Protein AF-A0A382Y9L3-F1 (afdb_monomer_lite)

Radius of gyration: 17.14 Å; chains: 1; bounding box: 40×21×46 Å

Sequence (67 aa):
MTKPLLEIAKAVVQTEADSILMLKDRINQTFNDACQLMLSCQGKVILIGMGKSGHIAKKIAATLAST

Structure (mmCIF, N/CA/C/O backbone):
data_AF-A0A382Y9L3-F1
#
_entry.id   AF-A0A382Y9L3-F1
#
loop_
_atom_site.group_PDB
_atom_site.id
_atom_site.type_symbol
_atom_site.label_atom_id
_atom_site.label_alt_id
_atom_site.label_comp_id
_atom_site.label_asym_id
_atom_site.label_entity_id
_atom_site.label_seq_id
_atom_site.pdbx_PDB_ins_code
_atom_site.Cartn_x
_atom_site.Cartn_y
_atom_site.Cartn_z
_atom_site.occupancy
_atom_site.B_iso_or_equiv
_atom_site.auth_seq_id
_atom_site.auth_comp_id
_atom_site.auth_asym_id
_atom_site.auth_atom_id
_atom_site.pdbx_PDB_model_num
ATOM 1 N N . MET A 1 1 ? 22.447 -11.058 -24.562 1.00 52.31 1 MET A N 1
ATOM 2 C CA . MET A 1 1 ? 22.455 -9.588 -24.721 1.00 52.31 1 MET A CA 1
ATOM 3 C C . MET A 1 1 ? 21.892 -8.971 -23.451 1.00 52.31 1 MET A C 1
ATOM 5 O O . MET A 1 1 ? 20.757 -9.266 -23.100 1.00 52.31 1 MET A O 1
ATOM 9 N N . THR A 1 2 ? 22.689 -8.200 -22.718 1.00 66.19 2 THR A N 1
ATOM 10 C CA . THR A 1 2 ? 22.238 -7.430 -21.551 1.00 66.19 2 THR A CA 1
ATOM 11 C C . THR A 1 2 ? 21.304 -6.318 -22.030 1.00 66.19 2 THR A C 1
ATOM 13 O O . THR A 1 2 ? 21.692 -5.508 -22.868 1.00 66.19 2 THR A O 1
ATOM 16 N N . LYS A 1 3 ? 20.053 -6.289 -21.548 1.00 71.44 3 LYS A N 1
ATOM 17 C CA . LYS A 1 3 ? 19.160 -5.149 -21.805 1.00 71.44 3 LYS A CA 1
ATOM 18 C C . LYS A 1 3 ? 19.828 -3.870 -21.264 1.00 71.44 3 LYS A C 1
ATOM 20 O O . LYS A 1 3 ? 20.379 -3.930 -20.162 1.00 71.44 3 LYS A O 1
ATOM 25 N N . PRO A 1 4 ? 19.794 -2.735 -21.988 1.00 90.44 4 PRO A N 1
ATOM 26 C CA . PRO A 1 4 ? 20.330 -1.474 -21.481 1.00 90.44 4 PRO A CA 1
ATOM 27 C C . PRO A 1 4 ? 19.675 -1.109 -20.143 1.00 90.44 4 PRO A C 1
ATOM 29 O O . PRO A 1 4 ? 18.463 -1.266 -19.995 1.00 90.44 4 PRO A O 1
ATOM 32 N N . LEU A 1 5 ? 20.448 -0.598 -19.178 1.00 96.00 5 LEU A N 1
ATOM 33 C CA . LEU A 1 5 ? 19.938 -0.254 -17.839 1.00 96.00 5 LEU A CA 1
ATOM 34 C C . LEU A 1 5 ? 18.739 0.709 -17.890 1.00 96.00 5 LEU A C 1
ATOM 36 O O . LEU A 1 5 ? 17.827 0.588 -17.078 1.00 96.00 5 LEU A O 1
ATOM 40 N N . LEU A 1 6 ? 18.703 1.608 -18.880 1.00 96.56 6 LEU A N 1
ATOM 41 C CA . LEU A 1 6 ? 17.574 2.515 -19.111 1.00 96.56 6 LEU A CA 1
ATOM 42 C C . LEU A 1 6 ? 16.273 1.768 -19.427 1.00 96.56 6 LEU A C 1
ATOM 44 O O . LEU A 1 6 ? 15.216 2.142 -18.930 1.00 96.56 6 LEU A O 1
ATOM 48 N N . GLU A 1 7 ? 16.342 0.693 -20.209 1.00 96.62 7 GLU A N 1
ATOM 49 C CA . GLU A 1 7 ? 15.166 -0.108 -20.557 1.00 96.62 7 GLU A CA 1
ATOM 50 C C . GLU A 1 7 ? 14.695 -0.954 -19.372 1.00 96.62 7 GLU A C 1
ATOM 52 O O . GLU A 1 7 ? 13.496 -1.123 -19.170 1.00 96.62 7 GLU A O 1
ATOM 57 N N . ILE A 1 8 ? 15.625 -1.427 -18.533 1.00 96.56 8 ILE A N 1
ATOM 58 C CA . ILE A 1 8 ? 15.285 -2.112 -17.278 1.00 96.56 8 ILE A CA 1
ATOM 59 C C . ILE A 1 8 ? 14.582 -1.146 -16.320 1.00 96.56 8 ILE A C 1
ATOM 61 O O . ILE A 1 8 ? 13.529 -1.484 -15.789 1.00 96.56 8 ILE A O 1
ATOM 65 N N . ALA A 1 9 ? 15.122 0.061 -16.130 1.00 97.25 9 ALA A N 1
ATOM 66 C CA . ALA A 1 9 ? 14.528 1.064 -15.251 1.00 97.25 9 ALA A CA 1
ATOM 67 C C . ALA A 1 9 ? 13.106 1.443 -15.696 1.00 97.25 9 ALA A C 1
ATOM 69 O O . ALA A 1 9 ? 12.184 1.422 -14.881 1.00 97.25 9 ALA A O 1
ATOM 70 N N . LYS A 1 10 ? 12.905 1.705 -16.997 1.00 97.50 10 LYS A N 1
ATOM 71 C CA . LYS A 1 10 ? 11.572 1.968 -17.565 1.00 97.50 10 LYS A CA 1
ATOM 72 C C . LYS A 1 10 ? 10.616 0.797 -17.341 1.00 97.50 10 LYS A C 1
ATOM 74 O O . LYS A 1 10 ? 9.481 1.015 -16.931 1.00 97.50 10 LYS A O 1
ATOM 79 N N . ALA A 1 11 ? 11.073 -0.436 -17.568 1.00 97.56 11 ALA A N 1
ATOM 80 C CA . ALA A 1 11 ? 10.246 -1.626 -17.387 1.00 97.56 11 ALA A CA 1
ATOM 81 C C . ALA A 1 11 ? 9.831 -1.840 -15.922 1.00 97.56 11 ALA A C 1
ATOM 83 O O . ALA A 1 11 ? 8.688 -2.218 -15.668 1.00 97.56 11 ALA A O 1
ATOM 84 N N . VAL A 1 12 ? 10.727 -1.580 -14.961 1.00 97.88 12 VAL A N 1
ATOM 85 C CA . VAL A 1 12 ? 10.408 -1.659 -13.525 1.00 97.88 12 VAL A CA 1
ATOM 86 C C . VAL A 1 12 ? 9.330 -0.643 -13.164 1.00 97.88 12 VAL A C 1
ATOM 88 O O . VAL A 1 12 ? 8.304 -1.033 -12.614 1.00 97.88 12 VAL A O 1
ATOM 91 N N . VAL A 1 13 ? 9.509 0.627 -13.545 1.00 98.38 13 VAL A N 1
ATOM 92 C CA . VAL A 1 13 ? 8.521 1.684 -13.263 1.00 98.38 13 VAL A CA 1
ATOM 93 C C . VAL A 1 13 ? 7.169 1.366 -13.9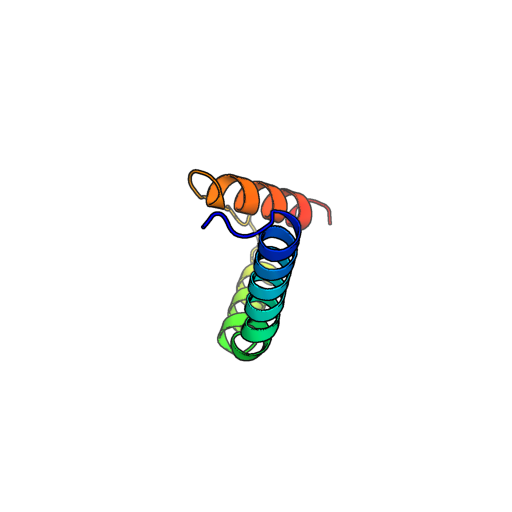04 1.00 98.38 13 VAL A C 1
ATOM 95 O O . VAL A 1 13 ? 6.140 1.508 -13.249 1.00 98.38 13 VAL A O 1
ATOM 98 N N . GLN A 1 14 ? 7.156 0.881 -15.150 1.00 98.44 14 GLN A N 1
ATOM 99 C CA . GLN A 1 14 ? 5.915 0.480 -15.815 1.00 98.44 14 GLN A CA 1
ATOM 100 C C . GLN A 1 14 ? 5.218 -0.666 -15.069 1.00 98.44 14 GLN A C 1
ATOM 102 O O . GLN A 1 14 ? 4.020 -0.594 -14.818 1.00 98.44 14 GLN A O 1
ATOM 107 N N . THR A 1 15 ? 5.972 -1.685 -14.646 1.00 98.38 15 THR A N 1
ATOM 108 C CA . THR A 1 15 ? 5.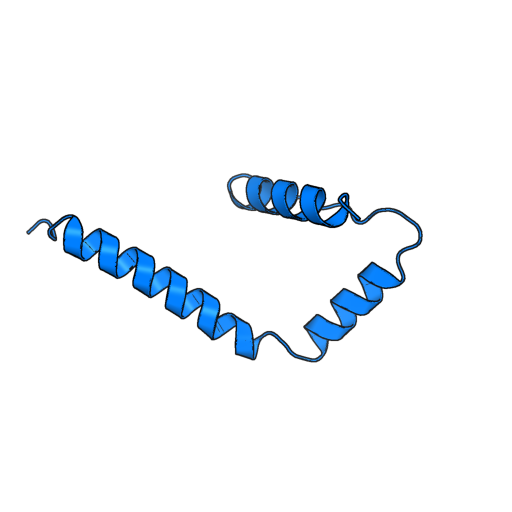428 -2.827 -13.891 1.00 98.38 15 THR A CA 1
ATOM 109 C C . THR A 1 15 ? 4.804 -2.382 -12.566 1.00 98.38 15 THR A C 1
ATOM 111 O O . THR A 1 15 ? 3.742 -2.874 -12.173 1.00 98.38 15 THR A O 1
ATOM 114 N N . GLU A 1 16 ? 5.445 -1.447 -11.864 1.00 98.12 16 GLU A N 1
ATOM 115 C CA . GLU A 1 16 ? 4.910 -0.880 -10.624 1.00 98.12 16 GLU A CA 1
ATOM 116 C C . GLU A 1 16 ? 3.644 -0.051 -10.879 1.00 98.12 16 GLU A C 1
ATOM 118 O O . GLU A 1 16 ? 2.662 -0.204 -10.149 1.00 98.12 16 GLU A O 1
ATOM 123 N N . ALA A 1 17 ? 3.627 0.768 -11.935 1.00 98.50 17 ALA A N 1
ATOM 124 C CA . ALA A 1 17 ? 2.458 1.554 -12.324 1.00 98.50 17 ALA A CA 1
ATOM 125 C C . ALA A 1 17 ? 1.255 0.659 -12.656 1.00 98.50 17 ALA A C 1
ATOM 127 O O . ALA A 1 17 ? 0.163 0.874 -12.127 1.00 98.50 17 ALA A O 1
ATOM 128 N N . ASP A 1 18 ? 1.466 -0.388 -13.455 1.00 98.25 18 ASP A N 1
ATOM 129 C CA . ASP A 1 18 ? 0.423 -1.353 -13.809 1.00 98.25 18 ASP A CA 1
ATOM 130 C C . ASP A 1 18 ? -0.112 -2.068 -12.559 1.00 98.25 18 ASP A C 1
ATOM 132 O O . ASP A 1 18 ? -1.323 -2.215 -12.385 1.00 98.25 18 ASP A O 1
ATOM 136 N N . SER A 1 19 ? 0.780 -2.438 -11.634 1.00 97.12 19 SER A N 1
ATOM 137 C CA . SER A 1 19 ? 0.401 -3.062 -10.360 1.00 97.12 19 SER A CA 1
ATOM 138 C C . SER A 1 19 ? -0.470 -2.142 -9.500 1.00 97.12 19 SER A C 1
ATOM 140 O O . SER A 1 19 ? -1.424 -2.611 -8.878 1.00 97.12 19 SER A O 1
ATOM 142 N N . ILE A 1 20 ? -0.173 -0.838 -9.471 1.00 97.44 20 ILE A N 1
ATOM 143 C CA . ILE A 1 20 ? -0.991 0.161 -8.770 1.00 97.44 20 ILE A CA 1
ATOM 144 C C . ILE A 1 20 ? -2.353 0.311 -9.453 1.00 97.44 20 ILE A C 1
ATOM 146 O O . ILE A 1 20 ? -3.373 0.332 -8.766 1.00 97.44 20 ILE A O 1
ATOM 150 N N . LEU A 1 21 ? -2.400 0.368 -10.787 1.00 98.00 21 LEU A N 1
ATOM 151 C CA . LEU A 1 21 ? -3.659 0.481 -11.532 1.00 98.00 21 LEU A CA 1
ATOM 152 C C . LEU A 1 21 ? -4.591 -0.709 -11.269 1.00 98.00 21 LEU A C 1
ATOM 154 O O . LEU A 1 21 ? -5.792 -0.510 -11.076 1.00 98.00 21 LEU A O 1
ATOM 158 N N . MET A 1 22 ? -4.043 -1.923 -11.165 1.00 96.62 22 MET A N 1
ATOM 159 C CA . MET A 1 22 ? -4.804 -3.129 -10.812 1.00 96.62 22 MET A CA 1
ATOM 160 C C . MET A 1 22 ? -5.419 -3.080 -9.404 1.00 96.62 22 MET A C 1
ATOM 162 O O . MET A 1 22 ? -6.363 -3.820 -9.123 1.00 96.62 22 MET A O 1
ATOM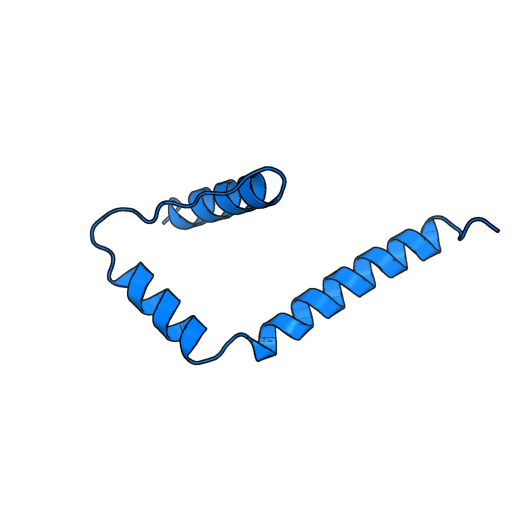 166 N N . LEU A 1 23 ? -4.930 -2.223 -8.497 1.00 96.25 23 LEU A N 1
ATOM 167 C CA . LEU A 1 23 ? -5.526 -2.089 -7.162 1.00 96.25 23 LEU A CA 1
ATOM 168 C C . LEU A 1 23 ? -6.943 -1.521 -7.215 1.00 96.25 23 LEU A C 1
ATOM 170 O O . LEU A 1 23 ? -7.733 -1.846 -6.332 1.00 96.25 23 LEU A O 1
ATOM 174 N N . LYS A 1 24 ? -7.285 -0.733 -8.244 1.00 96.75 24 LYS A N 1
ATOM 175 C CA . LYS A 1 24 ? -8.628 -0.160 -8.420 1.00 96.75 24 LYS A CA 1
ATOM 176 C C . LYS A 1 24 ? -9.712 -1.236 -8.337 1.00 96.75 24 LYS A C 1
ATOM 178 O O . LYS A 1 24 ? -10.707 -1.046 -7.648 1.00 96.75 24 LYS A O 1
ATOM 183 N N . ASP A 1 25 ? -9.479 -2.388 -8.959 1.00 95.50 25 ASP A N 1
ATOM 184 C CA . ASP A 1 25 ? -10.459 -3.478 -9.019 1.00 95.50 25 ASP A CA 1
ATOM 185 C C . ASP A 1 25 ? -10.589 -4.230 -7.677 1.00 95.50 25 ASP A C 1
ATOM 187 O O . ASP A 1 25 ? -11.551 -4.962 -7.442 1.00 95.50 25 ASP A O 1
ATOM 191 N N . ARG A 1 26 ? -9.635 -4.026 -6.758 1.00 95.06 26 ARG A N 1
ATOM 192 C CA . ARG A 1 26 ? -9.667 -4.555 -5.385 1.00 95.06 26 ARG A CA 1
ATOM 193 C C . ARG A 1 26 ? -10.364 -3.618 -4.399 1.00 95.06 26 ARG A C 1
ATOM 195 O O . ARG A 1 26 ? -10.657 -4.040 -3.282 1.00 95.06 26 ARG A O 1
ATOM 202 N N . ILE A 1 27 ? -10.647 -2.375 -4.793 1.00 97.00 27 ILE A N 1
ATOM 203 C CA . ILE A 1 27 ? -11.429 -1.427 -3.992 1.00 97.00 27 ILE A CA 1
ATOM 204 C C . ILE A 1 27 ? -12.909 -1.776 -4.173 1.00 97.00 27 ILE A C 1
ATOM 206 O O . ILE A 1 27 ? -13.621 -1.211 -4.997 1.00 97.00 27 ILE A O 1
ATOM 210 N N . ASN A 1 28 ? -13.353 -2.773 -3.416 1.00 96.44 28 ASN A N 1
ATOM 211 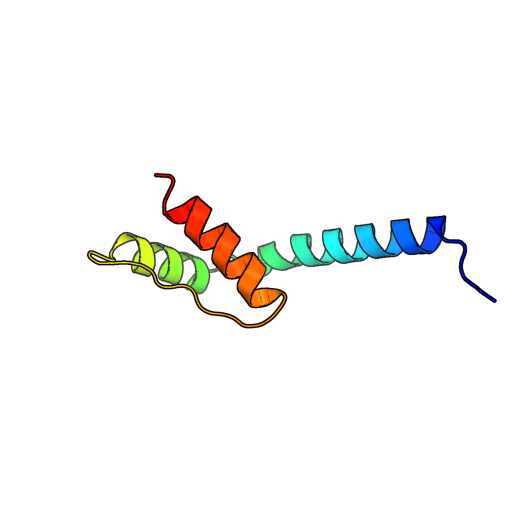C CA . ASN A 1 28 ? -14.726 -3.268 -3.412 1.00 96.44 28 ASN A CA 1
ATOM 212 C C . ASN A 1 28 ? -15.267 -3.342 -1.974 1.00 96.44 28 ASN A C 1
ATOM 214 O O . ASN A 1 28 ? -14.682 -2.773 -1.053 1.00 96.44 28 ASN A O 1
ATOM 218 N N . GLN A 1 29 ? -16.379 -4.050 -1.763 1.00 97.88 29 GLN A N 1
ATOM 219 C CA . GLN A 1 29 ? -17.018 -4.125 -0.448 1.00 97.88 29 GLN A CA 1
ATOM 220 C C . GLN A 1 29 ? -16.073 -4.632 0.655 1.00 97.88 29 GLN A C 1
ATOM 222 O O . GLN A 1 29 ? -16.074 -4.082 1.749 1.00 97.88 29 GLN A O 1
ATOM 227 N N . THR A 1 30 ? -15.188 -5.588 0.357 1.00 97.50 30 THR A N 1
ATOM 228 C CA . THR A 1 30 ? -14.236 -6.111 1.355 1.00 97.50 30 THR A CA 1
ATOM 229 C C . THR A 1 30 ? -13.238 -5.053 1.833 1.00 97.50 30 THR A C 1
ATOM 231 O O . THR A 1 30 ? -12.854 -5.049 3.001 1.00 97.50 30 THR A O 1
ATOM 234 N N . PHE A 1 31 ? -12.856 -4.115 0.958 1.00 97.50 31 PHE A N 1
ATOM 235 C CA . PHE A 1 31 ? -12.041 -2.960 1.329 1.00 97.50 31 PHE A CA 1
ATOM 236 C C . PHE A 1 31 ? -12.807 -2.037 2.282 1.00 97.50 31 PHE A C 1
ATOM 238 O O . PHE A 1 31 ? -12.276 -1.656 3.324 1.00 97.50 31 PHE A O 1
ATOM 245 N N . ASN A 1 32 ? -14.068 -1.724 1.960 1.00 97.88 32 ASN A N 1
ATOM 246 C CA . ASN A 1 32 ? -14.925 -0.917 2.830 1.00 97.88 32 ASN A CA 1
ATOM 247 C C . ASN A 1 32 ? -15.098 -1.565 4.213 1.00 97.88 32 ASN A C 1
ATOM 249 O O . ASN A 1 32 ? -14.949 -0.893 5.232 1.00 97.88 32 ASN A O 1
ATOM 253 N N . ASP A 1 33 ? -15.357 -2.870 4.254 1.00 98.06 33 ASP A N 1
ATOM 254 C CA . ASP A 1 33 ? -15.565 -3.604 5.502 1.00 98.06 33 ASP A CA 1
ATOM 255 C C . ASP A 1 33 ? -14.295 -3.611 6.365 1.00 98.06 33 ASP A C 1
ATOM 257 O O . ASP A 1 33 ? -14.367 -3.408 7.577 1.00 98.06 33 ASP A O 1
ATOM 261 N N . ALA A 1 34 ? -13.116 -3.753 5.747 1.00 96.69 34 ALA A N 1
ATOM 262 C CA . ALA A 1 34 ? -11.836 -3.646 6.445 1.00 96.69 34 ALA A CA 1
ATOM 263 C C . ALA A 1 34 ? -11.612 -2.241 7.035 1.00 96.69 34 ALA A C 1
ATOM 265 O O . ALA A 1 34 ? -11.184 -2.121 8.185 1.00 96.69 34 ALA A O 1
ATOM 266 N N . CYS A 1 35 ? -11.941 -1.181 6.288 1.00 96.31 35 CYS A N 1
ATOM 267 C CA . CYS A 1 35 ? -11.874 0.191 6.795 1.00 96.31 35 CYS A CA 1
ATOM 268 C C . CYS A 1 35 ? -12.800 0.390 7.999 1.00 96.31 35 CYS A C 1
ATOM 270 O O . CYS A 1 35 ? -12.364 0.927 9.017 1.00 96.31 35 CYS A O 1
ATOM 272 N N . GLN A 1 36 ? -14.048 -0.076 7.916 1.00 97.75 36 GLN A N 1
ATOM 273 C CA . GLN A 1 36 ? -15.004 0.052 9.017 1.00 97.75 36 GLN A CA 1
ATOM 274 C C . GLN A 1 36 ? -14.580 -0.747 10.249 1.00 97.75 36 GLN A C 1
ATOM 276 O O . GLN A 1 36 ? -14.655 -0.242 11.370 1.00 97.75 36 GLN A O 1
ATOM 281 N N . LEU A 1 37 ? -14.050 -1.957 10.053 1.00 96.69 37 LEU A N 1
ATOM 282 C CA . LEU A 1 37 ? -13.497 -2.761 11.138 1.00 96.69 37 LEU A CA 1
ATOM 283 C C . LEU A 1 37 ? -12.378 -2.007 11.868 1.00 96.69 37 LEU A C 1
ATOM 285 O O . LEU A 1 37 ? -12.402 -1.914 13.095 1.00 96.69 37 LEU A O 1
ATOM 289 N N . MET A 1 38 ? -11.432 -1.425 11.126 1.00 94.88 38 MET A N 1
ATOM 290 C CA . MET A 1 38 ? -10.335 -0.647 11.708 1.00 94.88 38 MET A CA 1
ATOM 291 C C . MET A 1 38 ? -10.829 0.612 12.431 1.00 94.88 38 MET A C 1
ATOM 293 O O . MET A 1 38 ? -10.351 0.888 13.528 1.00 94.88 38 MET A O 1
ATOM 297 N N . LEU A 1 39 ? -11.795 1.344 11.863 1.00 93.38 39 LEU A N 1
ATOM 298 C CA . LEU A 1 39 ? -12.386 2.540 12.483 1.00 93.38 39 LEU A CA 1
ATOM 299 C C . LEU A 1 39 ? -13.148 2.220 13.774 1.00 93.38 39 LEU A C 1
ATOM 301 O O . LEU A 1 39 ? -13.126 3.006 14.716 1.00 93.38 39 LEU A O 1
ATOM 305 N N . SER A 1 40 ? -13.799 1.057 13.835 1.00 96.06 40 SER A N 1
ATOM 306 C CA . SER A 1 40 ? -14.512 0.590 15.030 1.00 96.06 40 SER A CA 1
ATOM 307 C C . SER A 1 40 ? -13.588 0.044 16.132 1.00 96.06 40 SER A C 1
ATOM 309 O O . SER A 1 40 ? -14.045 -0.267 17.234 1.00 96.06 40 SER A O 1
ATOM 311 N N . CYS A 1 41 ? -12.284 -0.089 15.858 1.00 95.12 41 CYS A N 1
ATOM 312 C CA . CYS A 1 41 ? -11.325 -0.650 16.800 1.00 95.12 41 CYS A CA 1
ATOM 313 C C . CYS A 1 41 ? -11.071 0.316 17.968 1.00 95.12 41 CYS A C 1
ATOM 315 O O . CYS A 1 41 ? -10.429 1.349 17.811 1.00 95.12 41 CYS A O 1
ATOM 317 N N . GLN A 1 42 ? -11.512 -0.061 19.171 1.00 94.56 42 GLN A N 1
ATOM 318 C CA . GLN A 1 42 ? -11.267 0.713 20.402 1.00 94.56 42 GLN A CA 1
ATOM 319 C C . GLN A 1 42 ? -9.849 0.518 20.973 1.00 94.56 42 GLN A C 1
ATOM 321 O O . GLN A 1 42 ? -9.435 1.222 21.891 1.00 94.56 42 GLN A O 1
ATOM 326 N N . GLY A 1 43 ? -9.121 -0.480 20.466 1.00 93.69 43 GLY A N 1
ATOM 327 C CA . GLY A 1 43 ? -7.788 -0.848 20.923 1.00 93.69 43 GLY A CA 1
ATOM 328 C C . GLY A 1 43 ? -6.692 -0.316 20.006 1.00 93.69 43 GLY A C 1
ATOM 329 O O . GLY A 1 43 ? -6.591 0.877 19.727 1.00 93.69 43 GLY A O 1
ATOM 330 N N . LYS A 1 44 ? -5.820 -1.223 19.565 1.00 92.62 44 LYS A N 1
ATOM 331 C CA . LYS A 1 44 ? -4.722 -0.925 18.644 1.00 92.62 44 LYS A CA 1
ATOM 332 C C . LYS A 1 44 ? -4.779 -1.881 17.462 1.00 92.62 44 LYS A C 1
ATOM 334 O O . LYS A 1 44 ? -4.972 -3.081 17.643 1.00 92.62 44 LYS A O 1
ATOM 339 N N . VAL A 1 45 ? -4.537 -1.354 16.265 1.00 94.56 45 VAL A N 1
ATOM 340 C CA . VAL A 1 45 ? -4.303 -2.172 15.073 1.00 94.56 45 VAL A CA 1
ATOM 341 C C . VAL A 1 45 ? -2.836 -2.595 15.074 1.00 94.56 45 VAL A C 1
ATOM 343 O O . VAL A 1 45 ? -1.942 -1.756 14.974 1.00 94.56 45 VAL A O 1
ATOM 346 N N . ILE A 1 46 ? -2.584 -3.895 15.213 1.00 95.56 46 ILE A N 1
ATOM 347 C CA . ILE A 1 46 ? -1.231 -4.459 15.222 1.00 95.56 46 ILE A CA 1
ATOM 348 C C . ILE A 1 46 ? -0.899 -4.983 13.825 1.00 95.56 46 ILE A C 1
ATOM 350 O O . ILE A 1 46 ? -1.585 -5.862 13.309 1.00 95.56 46 ILE A O 1
ATOM 354 N N . LEU A 1 47 ? 0.166 -4.455 13.218 1.00 96.31 47 LEU A N 1
ATOM 355 C CA . LEU A 1 47 ? 0.648 -4.891 11.909 1.00 96.31 47 LEU A CA 1
ATOM 356 C C . LEU A 1 47 ? 1.900 -5.754 12.077 1.00 96.31 47 LEU A C 1
ATOM 358 O O . LEU A 1 47 ? 2.862 -5.340 12.723 1.00 96.31 47 LEU A O 1
ATOM 362 N N . ILE A 1 48 ? 1.900 -6.934 11.458 1.00 96.50 48 ILE A N 1
ATOM 363 C CA . ILE A 1 48 ? 3.022 -7.879 11.477 1.00 96.50 48 ILE A CA 1
ATOM 364 C C . ILE A 1 48 ? 3.428 -8.269 10.056 1.00 96.50 48 ILE A C 1
ATOM 366 O O . ILE A 1 48 ? 2.616 -8.279 9.133 1.00 96.50 48 ILE A O 1
ATOM 370 N N . GLY A 1 49 ? 4.701 -8.604 9.875 1.00 96.50 49 GLY A N 1
ATOM 371 C CA . GLY A 1 49 ? 5.244 -9.073 8.606 1.00 96.50 49 GLY A CA 1
ATOM 372 C C . GLY A 1 49 ? 6.745 -9.317 8.705 1.00 96.50 49 GLY A C 1
ATOM 373 O O . GLY A 1 49 ? 7.414 -8.748 9.565 1.00 96.50 49 GLY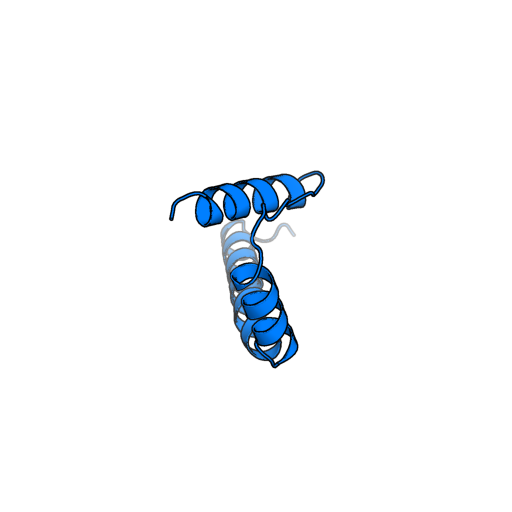 A O 1
ATOM 374 N N . MET A 1 50 ? 7.284 -10.150 7.815 1.00 96.62 50 MET A N 1
ATOM 375 C CA . MET A 1 50 ? 8.720 -10.440 7.743 1.00 96.62 50 MET A CA 1
ATOM 376 C C . MET A 1 50 ? 9.334 -9.884 6.453 1.00 96.62 50 MET A C 1
ATOM 378 O O . MET A 1 50 ? 8.658 -9.755 5.429 1.00 96.62 50 MET A O 1
ATOM 382 N N . GLY A 1 51 ? 10.619 -9.528 6.499 1.00 97.25 51 GLY A N 1
ATOM 383 C CA . GLY A 1 51 ? 11.345 -8.973 5.354 1.00 97.25 51 GLY A CA 1
ATOM 384 C C . GLY A 1 51 ? 10.720 -7.678 4.819 1.00 97.25 51 GLY A C 1
ATOM 385 O O . GLY A 1 51 ? 10.321 -6.801 5.585 1.00 97.25 51 GLY A O 1
ATOM 386 N N . LYS A 1 52 ? 10.600 -7.563 3.488 1.00 96.88 52 LYS A N 1
ATOM 387 C CA . LYS A 1 52 ? 10.011 -6.383 2.819 1.00 96.88 52 LYS A CA 1
ATOM 388 C C . LYS A 1 52 ? 8.601 -6.068 3.324 1.00 96.88 52 LYS A C 1
ATOM 390 O O . LYS A 1 52 ? 8.294 -4.907 3.574 1.00 96.88 52 LYS A O 1
ATOM 395 N N . SER A 1 53 ? 7.779 -7.092 3.553 1.00 97.06 53 SER A N 1
ATOM 396 C CA . SER A 1 53 ? 6.426 -6.921 4.090 1.00 97.06 53 SER A CA 1
ATOM 397 C C . SER A 1 53 ? 6.437 -6.334 5.503 1.00 97.06 53 SER A C 1
ATOM 399 O O . SER A 1 53 ? 5.582 -5.516 5.824 1.00 97.06 53 SER A O 1
ATOM 401 N N . GLY A 1 54 ? 7.440 -6.672 6.322 1.00 98.19 54 GLY A N 1
ATOM 402 C CA . GLY A 1 54 ? 7.648 -6.059 7.639 1.00 98.19 54 GLY A CA 1
ATOM 403 C C . GLY A 1 54 ? 7.998 -4.569 7.556 1.00 98.19 54 GLY A C 1
ATOM 404 O O . GLY A 1 54 ? 7.476 -3.765 8.327 1.00 98.19 54 GLY A O 1
ATOM 405 N N . HIS A 1 55 ? 8.816 -4.165 6.578 1.00 98.00 55 HIS A N 1
ATOM 406 C CA . HIS A 1 55 ? 9.110 -2.746 6.342 1.00 98.00 55 HIS A CA 1
ATOM 407 C C . HIS A 1 55 ? 7.861 -1.954 5.925 1.00 98.00 55 HIS A C 1
ATOM 409 O O . HIS A 1 55 ? 7.638 -0.856 6.438 1.00 98.00 55 HIS A O 1
ATOM 415 N N . ILE A 1 56 ? 7.023 -2.516 5.047 1.00 97.69 56 ILE A N 1
ATOM 416 C CA . ILE A 1 56 ? 5.752 -1.891 4.649 1.00 97.69 56 ILE A CA 1
ATOM 417 C C . ILE A 1 56 ? 4.779 -1.822 5.832 1.00 97.69 56 ILE A C 1
ATOM 419 O O . ILE A 1 56 ? 4.229 -0.754 6.090 1.00 97.69 56 ILE A O 1
ATOM 423 N N . ALA A 1 57 ? 4.635 -2.905 6.604 1.00 97.81 57 ALA A N 1
ATOM 424 C CA . ALA A 1 57 ? 3.825 -2.932 7.822 1.00 97.81 57 ALA A CA 1
ATOM 425 C C . ALA A 1 57 ? 4.245 -1.832 8.811 1.00 97.81 57 ALA A C 1
ATOM 427 O O . ALA A 1 57 ? 3.397 -1.095 9.308 1.00 97.81 57 ALA A O 1
ATOM 428 N N . LYS A 1 58 ? 5.556 -1.649 9.027 1.00 96.81 58 LYS A N 1
ATOM 429 C CA . LYS A 1 58 ? 6.091 -0.577 9.880 1.00 96.81 58 LYS A CA 1
ATOM 430 C C . LYS A 1 58 ? 5.745 0.818 9.350 1.00 96.81 58 LYS A C 1
ATOM 432 O O . LYS A 1 58 ? 5.391 1.691 10.137 1.00 96.81 58 LYS A O 1
ATOM 437 N N . LYS A 1 59 ? 5.830 1.033 8.032 1.00 96.44 59 LYS A N 1
ATOM 438 C CA . LYS A 1 59 ? 5.470 2.313 7.402 1.00 96.44 59 LYS A CA 1
ATOM 439 C C . LYS A 1 59 ? 3.977 2.617 7.565 1.00 96.44 59 LYS A C 1
ATOM 441 O O . LYS A 1 59 ? 3.636 3.727 7.955 1.00 96.44 59 LYS A O 1
ATOM 446 N N . ILE A 1 60 ? 3.110 1.631 7.328 1.00 96.50 60 ILE A N 1
ATOM 447 C CA . ILE A 1 60 ? 1.657 1.775 7.504 1.00 96.50 60 ILE A CA 1
A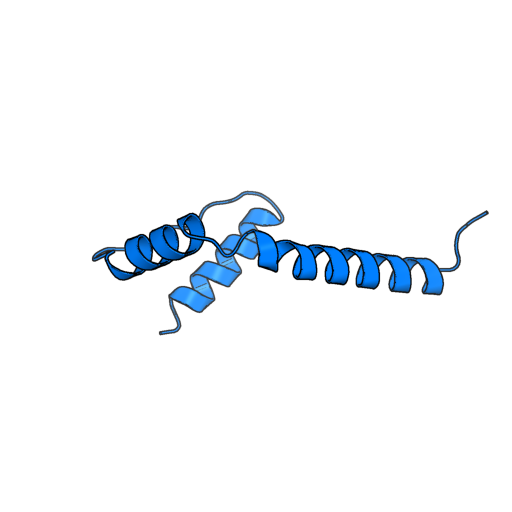TOM 448 C C . ILE A 1 60 ? 1.323 2.048 8.974 1.00 96.50 60 ILE A C 1
ATOM 450 O O . ILE A 1 60 ? 0.572 2.975 9.259 1.00 96.50 60 ILE A O 1
ATOM 454 N N . ALA A 1 61 ? 1.914 1.297 9.908 1.00 95.62 61 ALA A N 1
ATOM 455 C CA . ALA A 1 61 ? 1.711 1.504 11.340 1.00 95.62 61 ALA A CA 1
ATOM 456 C C . ALA A 1 61 ? 2.084 2.932 11.772 1.00 95.62 61 ALA A C 1
ATOM 458 O O . ALA A 1 61 ? 1.341 3.552 12.527 1.00 95.62 61 ALA A O 1
ATOM 459 N N . ALA A 1 62 ? 3.193 3.474 11.256 1.00 95.50 62 ALA A N 1
ATOM 460 C CA . ALA A 1 62 ? 3.591 4.854 11.521 1.00 95.50 62 ALA A CA 1
ATOM 461 C C . ALA A 1 62 ? 2.565 5.869 10.989 1.00 95.50 62 ALA A C 1
ATOM 463 O O . ALA A 1 62 ? 2.235 6.817 11.692 1.00 95.50 62 ALA A O 1
ATOM 464 N N . THR A 1 63 ? 2.023 5.658 9.784 1.00 95.31 63 THR A N 1
ATOM 465 C CA . THR A 1 63 ? 0.960 6.512 9.230 1.00 95.31 63 THR A CA 1
ATOM 466 C C . THR A 1 63 ? -0.323 6.440 10.060 1.00 95.31 63 THR A C 1
ATOM 468 O O . THR A 1 63 ? -0.882 7.481 10.385 1.00 95.31 63 THR A O 1
ATOM 471 N N . LEU A 1 64 ? -0.767 5.240 10.448 1.00 92.62 64 LEU A N 1
ATOM 472 C CA . LEU A 1 64 ? -1.971 5.051 11.270 1.00 92.62 64 LEU A CA 1
ATOM 473 C C . LEU A 1 64 ? -1.829 5.627 12.685 1.00 92.62 64 LEU A C 1
ATOM 475 O O . LEU A 1 64 ? -2.827 5.975 13.299 1.00 92.62 64 LEU A O 1
ATOM 479 N N . ALA A 1 65 ? -0.607 5.717 13.210 1.00 90.62 65 ALA A N 1
ATOM 480 C CA . ALA A 1 65 ? -0.326 6.311 14.515 1.00 90.62 65 ALA A CA 1
ATOM 481 C C . ALA A 1 65 ? -0.116 7.837 14.468 1.00 90.62 65 ALA A C 1
ATOM 483 O O . ALA A 1 65 ? 0.072 8.443 15.518 1.00 90.62 65 ALA A O 1
ATOM 484 N N . SER A 1 66 ? -0.097 8.445 13.276 1.00 85.19 66 SER A N 1
ATOM 485 C CA . SER A 1 66 ? 0.186 9.874 13.076 1.00 85.19 66 SER A CA 1
ATOM 486 C C . SER A 1 66 ? -1.071 10.760 13.056 1.00 85.19 66 SER A C 1
ATOM 488 O O . SER A 1 66 ? -0.967 11.937 12.704 1.00 85.19 66 SER A O 1
ATOM 490 N N . THR A 1 67 ? -2.237 10.202 13.385 1.00 58.00 67 THR A N 1
ATOM 491 C CA . THR A 1 67 ? -3.506 10.923 13.586 1.00 58.00 67 THR A CA 1
ATOM 492 C C . THR A 1 67 ? -3.677 11.392 15.018 1.00 58.00 67 THR A C 1
ATOM 494 O O . THR A 1 67 ? -3.404 10.567 15.920 1.00 58.00 67 THR A O 1
#

Organism: NCBI:txid408172

InterPro domains:
  IPR046348 SIS domain superfamily [SSF53697] (1-66)
  IPR050986 SIS family GutQ/KpsF subfamily isomerases [PTHR42745] (4-67)

Foldseek 3Di:
DDDPVVVVVVVVVVVVVVVVVVCVVVPDPVVVVVVVVCVPDPDADDFDDDDPSRVVSVVVSVVVVPD

pLDDT: mean 94.19, std 8.59, range [52.31, 98.5]

Secondary structure (DSSP, 8-state):
-PPPHHHHHHHHHHHHHHHHHGGGGG-SHHHHHHHHHHHT-SS------STHHHHHHHHHHHHHT--